Protein AF-A0A1G5I6J6-F1 (afdb_monomer_lite)

Structure (mmCIF, N/CA/C/O backbone):
data_AF-A0A1G5I6J6-F1
#
_entry.id   AF-A0A1G5I6J6-F1
#
loop_
_atom_site.group_PDB
_atom_site.id
_atom_site.type_symbol
_atom_site.label_atom_id
_atom_site.label_alt_id
_atom_site.label_comp_id
_atom_site.label_asym_id
_atom_site.label_entity_id
_atom_site.label_seq_id
_atom_site.pdbx_PDB_ins_code
_atom_site.Cartn_x
_atom_site.Cartn_y
_atom_site.Cartn_z
_atom_site.occupancy
_atom_site.B_iso_or_equiv
_atom_site.auth_seq_id
_atom_site.auth_comp_id
_atom_site.auth_asym_id
_atom_site.auth_atom_id
_atom_site.pdbx_PDB_model_num
ATOM 1 N N . MET A 1 1 ? -23.765 4.114 31.691 1.00 47.50 1 MET A N 1
ATOM 2 C CA . MET A 1 1 ? -23.547 4.488 30.274 1.00 47.50 1 MET A CA 1
ATOM 3 C C . MET A 1 1 ? -22.196 3.921 29.843 1.00 47.50 1 MET A C 1
ATOM 5 O O . MET A 1 1 ? -21.202 4.353 30.395 1.00 47.50 1 MET A O 1
ATOM 9 N N . ALA A 1 2 ? -22.150 2.911 28.964 1.00 57.97 2 ALA A N 1
ATOM 10 C CA . ALA A 1 2 ? -20.906 2.198 28.595 1.00 57.97 2 ALA A CA 1
ATOM 11 C C . ALA A 1 2 ? -20.825 1.850 27.088 1.00 57.97 2 ALA A C 1
ATOM 13 O O . ALA A 1 2 ? -20.124 0.927 26.685 1.00 57.97 2 ALA A O 1
ATOM 14 N N . LYS A 1 3 ? -21.601 2.545 26.241 1.00 62.22 3 LYS A N 1
ATOM 15 C CA . LYS A 1 3 ? -21.719 2.230 24.801 1.00 62.22 3 LYS A CA 1
ATOM 16 C C . LYS A 1 3 ? -20.581 2.824 23.955 1.00 62.22 3 LYS A C 1
ATOM 18 O O . LYS A 1 3 ? -20.243 2.289 22.909 1.00 62.22 3 LYS A O 1
ATOM 23 N N . THR A 1 4 ? -19.936 3.879 24.442 1.00 65.62 4 THR A N 1
ATOM 24 C CA . THR A 1 4 ? -18.949 4.677 23.704 1.00 65.62 4 THR A CA 1
ATOM 25 C C . THR A 1 4 ? -17.669 3.928 23.335 1.00 65.62 4 THR A C 1
ATOM 27 O O . THR A 1 4 ? -17.144 4.145 22.245 1.00 65.62 4 THR A O 1
ATOM 30 N N . ASP A 1 5 ? -17.168 3.025 24.179 1.00 69.31 5 ASP A N 1
ATOM 31 C CA . ASP A 1 5 ? -15.895 2.339 23.909 1.00 69.31 5 ASP A CA 1
ATOM 32 C C . ASP A 1 5 ? -16.006 1.272 22.814 1.00 69.31 5 ASP A C 1
ATOM 34 O O . ASP A 1 5 ? -15.111 1.145 21.973 1.00 69.31 5 ASP A O 1
ATOM 38 N N . LYS A 1 6 ? -17.127 0.538 22.768 1.00 72.44 6 LYS A N 1
ATOM 39 C CA . LYS A 1 6 ? -17.380 -0.454 21.710 1.00 72.44 6 LYS A CA 1
ATOM 40 C C . LYS A 1 6 ? -17.531 0.215 20.344 1.00 72.44 6 LYS A C 1
ATOM 42 O O . LYS A 1 6 ? -16.908 -0.237 19.384 1.00 72.44 6 LYS A O 1
ATOM 47 N N . ASP A 1 7 ? -18.258 1.327 20.282 1.00 80.38 7 ASP A N 1
ATOM 48 C CA . ASP A 1 7 ? -18.469 2.074 19.038 1.00 80.38 7 ASP A CA 1
ATOM 49 C C . ASP A 1 7 ? -17.156 2.675 18.504 1.00 80.38 7 ASP A C 1
ATOM 51 O O . ASP A 1 7 ? -16.902 2.683 17.298 1.00 80.38 7 ASP A O 1
ATOM 55 N N . GLN A 1 8 ? -16.277 3.151 19.393 1.00 81.69 8 GLN A N 1
ATOM 56 C CA . GLN A 1 8 ? -14.964 3.682 19.009 1.00 81.69 8 GLN A CA 1
ATOM 57 C C . GLN A 1 8 ? -14.021 2.593 18.488 1.00 81.69 8 GLN A C 1
ATOM 59 O O . GLN A 1 8 ? -13.294 2.813 17.516 1.00 81.69 8 GLN A O 1
ATOM 64 N N . LEU A 1 9 ? -14.036 1.408 19.103 1.00 81.00 9 LEU A N 1
ATOM 65 C CA . LEU A 1 9 ? -13.259 0.259 18.636 1.00 81.00 9 LEU A CA 1
ATOM 66 C C . LEU A 1 9 ? -13.725 -0.210 17.254 1.00 81.00 9 LEU A C 1
ATOM 68 O O . LEU A 1 9 ? -12.886 -0.442 16.381 1.00 81.00 9 LEU A O 1
ATOM 72 N N . GLN A 1 10 ? -15.039 -0.271 17.023 1.00 84.25 10 GLN A N 1
ATOM 73 C CA . GLN A 1 10 ? -15.602 -0.606 15.713 1.00 84.25 10 GLN A CA 1
ATOM 74 C C . GLN A 1 10 ? -15.190 0.414 14.647 1.00 84.25 10 GLN A C 1
ATOM 76 O O . GLN A 1 10 ? -14.593 0.031 13.640 1.00 84.25 10 GLN A O 1
ATOM 81 N N . LYS A 1 11 ? -15.360 1.717 14.908 1.00 86.88 11 LYS A N 1
ATOM 82 C CA . LYS A 1 11 ? -14.926 2.782 13.985 1.00 86.88 11 LYS A CA 1
ATOM 83 C C . LYS A 1 11 ? -13.436 2.697 13.649 1.00 86.88 11 LYS A C 1
ATOM 85 O O . LYS A 1 11 ? -13.054 2.827 12.487 1.00 86.88 11 LYS A O 1
ATOM 90 N N . ARG A 1 12 ? -12.574 2.443 14.640 1.00 85.88 12 ARG A N 1
ATOM 91 C CA . ARG A 1 12 ? -11.131 2.250 14.407 1.00 85.88 12 ARG A CA 1
ATOM 92 C C . ARG A 1 12 ? -10.853 1.021 13.545 1.00 85.88 12 ARG A C 1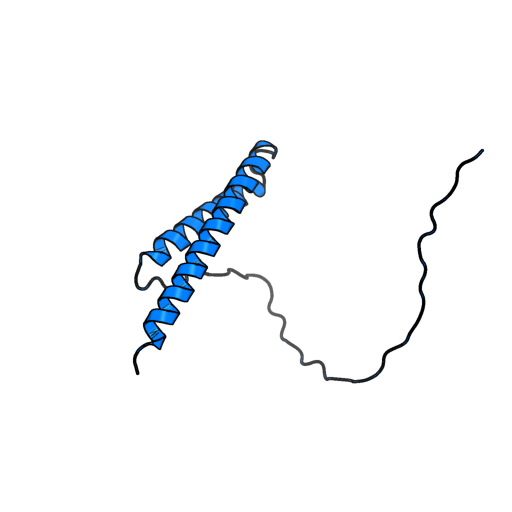
ATOM 94 O O . ARG A 1 12 ? -10.041 1.109 12.628 1.00 85.88 12 ARG A O 1
ATOM 101 N N . SER A 1 13 ? -11.536 -0.094 13.799 1.00 86.31 13 SER A N 1
ATOM 102 C CA . SER A 1 13 ? -11.370 -1.320 13.011 1.00 86.31 13 SER A CA 1
ATOM 103 C C . SER A 1 13 ? -11.775 -1.134 11.543 1.00 86.31 13 SER A C 1
ATOM 105 O O . SER A 1 13 ? -11.057 -1.574 10.646 1.00 86.31 13 SER A O 1
ATOM 107 N N . GLU A 1 14 ? -12.846 -0.384 11.276 1.00 91.69 14 GLU A N 1
ATOM 108 C CA . GLU A 1 14 ? -13.269 -0.048 9.914 1.00 91.69 14 GLU A CA 1
ATOM 109 C C . GLU A 1 14 ? -12.259 0.846 9.192 1.00 91.69 14 GLU A C 1
ATOM 111 O O . GLU A 1 14 ? -11.991 0.656 8.004 1.00 91.69 14 GLU A O 1
ATOM 116 N N . LEU A 1 15 ? -11.686 1.829 9.894 1.00 91.56 15 LEU A N 1
ATOM 117 C CA . LEU A 1 15 ? -10.644 2.691 9.336 1.00 91.56 15 LEU A CA 1
ATOM 118 C C . LEU A 1 15 ? -9.386 1.890 8.993 1.00 91.56 15 LEU A C 1
ATOM 120 O O . LEU A 1 15 ? -8.825 2.082 7.915 1.00 91.56 15 LEU A O 1
ATOM 124 N N . ILE A 1 16 ? -8.986 0.956 9.860 1.00 91.12 16 ILE A N 1
ATOM 125 C CA . ILE A 1 16 ? -7.871 0.038 9.602 1.00 91.12 16 ILE A CA 1
ATOM 126 C C . ILE A 1 16 ? -8.168 -0.821 8.368 1.00 91.12 16 ILE A C 1
ATOM 128 O O . ILE A 1 16 ? -7.342 -0.883 7.461 1.00 91.12 16 ILE A O 1
ATOM 132 N N . ALA A 1 17 ? -9.356 -1.421 8.274 1.00 92.44 17 ALA A N 1
ATOM 133 C CA . ALA A 1 17 ? -9.742 -2.231 7.119 1.00 92.44 17 ALA A CA 1
ATOM 134 C C . ALA A 1 17 ? -9.725 -1.420 5.809 1.00 92.44 17 ALA A C 1
ATOM 136 O O . ALA A 1 17 ? -9.212 -1.880 4.786 1.00 92.44 17 ALA A O 1
ATOM 137 N N . LYS A 1 18 ? -10.224 -0.176 5.837 1.00 95.31 18 LYS A N 1
ATOM 138 C CA . LYS A 1 18 ? -10.162 0.750 4.694 1.00 95.31 18 LYS A CA 1
ATOM 139 C C . LYS A 1 18 ? -8.721 1.101 4.322 1.00 95.31 18 LYS A C 1
ATOM 141 O O . LYS A 1 18 ? -8.409 1.145 3.133 1.00 95.31 18 LYS A O 1
ATOM 146 N N . ALA A 1 19 ? -7.854 1.340 5.306 1.00 92.62 19 ALA A N 1
ATOM 147 C CA . ALA A 1 19 ? -6.442 1.631 5.079 1.00 92.62 19 ALA A CA 1
ATOM 148 C C . ALA A 1 19 ? -5.721 0.440 4.431 1.00 92.62 19 ALA A C 1
ATOM 150 O O . ALA A 1 19 ? -5.045 0.632 3.423 1.00 92.62 19 ALA A O 1
ATOM 151 N N . VAL A 1 20 ? -5.947 -0.782 4.928 1.00 94.50 20 VAL A N 1
ATOM 152 C CA . VAL A 1 20 ? -5.392 -2.013 4.340 1.00 94.50 20 VAL A CA 1
ATOM 153 C C . VAL A 1 20 ? -5.863 -2.179 2.896 1.00 94.50 20 VAL A C 1
ATOM 155 O O . VAL A 1 20 ? -5.036 -2.312 2.001 1.00 94.50 20 VAL A O 1
ATOM 158 N N . LYS A 1 21 ? -7.170 -2.059 2.631 1.00 96.25 21 LYS A N 1
ATOM 159 C CA . LYS A 1 21 ? -7.719 -2.185 1.270 1.00 96.25 21 LYS A CA 1
ATOM 160 C C . LYS A 1 21 ? -7.129 -1.156 0.298 1.00 96.25 21 LYS A C 1
ATOM 162 O O . LYS A 1 21 ? -6.862 -1.468 -0.862 1.00 96.25 21 LYS A O 1
ATOM 167 N N . ARG A 1 22 ? -6.945 0.091 0.748 1.00 96.25 22 ARG A N 1
ATOM 168 C CA . ARG A 1 22 ? -6.325 1.150 -0.066 1.00 96.25 22 ARG A CA 1
ATOM 169 C C . ARG A 1 22 ? -4.844 0.877 -0.308 1.00 96.25 22 ARG A C 1
ATOM 171 O O . ARG A 1 22 ? -4.397 1.038 -1.439 1.00 96.25 22 ARG A O 1
ATOM 178 N N . GLY A 1 23 ? -4.112 0.444 0.716 1.00 96.31 23 GLY A N 1
ATOM 179 C CA . GLY A 1 23 ? -2.700 0.105 0.582 1.00 96.31 23 GLY A CA 1
ATOM 180 C C . GLY A 1 23 ? -2.477 -1.098 -0.335 1.00 96.31 23 GLY A C 1
ATOM 181 O O . GLY A 1 23 ? -1.607 -1.028 -1.186 1.00 96.31 23 GLY A O 1
ATOM 182 N N . GLU A 1 24 ? -3.312 -2.140 -0.281 1.00 96.69 24 GLU A N 1
ATOM 183 C CA . GLU A 1 24 ? -3.227 -3.279 -1.215 1.00 96.69 24 GLU A CA 1
ATOM 184 C C . GLU A 1 24 ? -3.461 -2.854 -2.671 1.00 96.69 24 GLU A C 1
ATOM 186 O O . GLU A 1 24 ? -2.811 -3.345 -3.594 1.00 96.69 24 GLU A O 1
ATOM 191 N N . LYS A 1 25 ? -4.382 -1.909 -2.905 1.00 97.81 25 LYS A N 1
ATOM 192 C CA . LYS A 1 25 ? -4.586 -1.335 -4.242 1.00 97.81 25 LYS A CA 1
ATOM 193 C C . LYS A 1 25 ? -3.355 -0.547 -4.703 1.00 97.81 25 LYS A C 1
ATOM 195 O O . LYS A 1 25 ? -2.991 -0.634 -5.878 1.00 97.81 25 LYS A O 1
ATOM 200 N N . LEU A 1 26 ? -2.733 0.210 -3.799 1.00 96.88 26 LEU A N 1
ATOM 201 C CA . LEU A 1 26 ? -1.500 0.942 -4.078 1.00 96.88 26 LEU A CA 1
ATOM 202 C C . LEU A 1 26 ? -0.351 -0.021 -4.397 1.00 96.88 26 LEU A C 1
ATOM 204 O O . LEU A 1 26 ? 0.282 0.147 -5.432 1.00 96.88 26 LEU A O 1
ATOM 208 N N . GLU A 1 27 ? -0.154 -1.058 -3.582 1.00 96.38 27 GLU A N 1
ATOM 209 C CA . GLU A 1 27 ? 0.852 -2.104 -3.788 1.00 96.38 27 GLU A CA 1
ATOM 210 C C . GLU A 1 27 ? 0.725 -2.711 -5.188 1.00 96.38 27 GLU A C 1
ATOM 212 O O . GLU A 1 27 ? 1.661 -2.633 -5.973 1.00 96.38 27 GLU A O 1
ATOM 217 N N . ARG A 1 28 ? -0.471 -3.184 -5.573 1.00 97.19 28 ARG A N 1
ATOM 218 C CA . ARG A 1 28 ? -0.713 -3.745 -6.917 1.00 97.19 28 ARG A CA 1
ATOM 219 C C . ARG A 1 28 ? -0.405 -2.765 -8.047 1.00 97.19 28 ARG A C 1
ATOM 221 O O . ARG A 1 28 ? 0.015 -3.184 -9.122 1.00 97.19 28 ARG A O 1
ATOM 228 N N . THR A 1 29 ? -0.679 -1.479 -7.840 1.00 96.00 29 THR A N 1
ATOM 229 C CA . THR A 1 29 ? -0.421 -0.445 -8.851 1.00 96.00 29 THR A CA 1
ATOM 230 C C . THR A 1 29 ? 1.079 -0.204 -8.991 1.00 96.00 29 THR A C 1
ATOM 232 O O . THR A 1 29 ? 1.590 -0.176 -10.105 1.00 96.00 29 THR A O 1
ATOM 235 N N . LEU A 1 30 ? 1.792 -0.111 -7.869 1.00 95.06 30 LEU A N 1
ATOM 236 C CA . LEU A 1 30 ? 3.240 0.053 -7.844 1.00 95.06 30 LEU A CA 1
ATOM 237 C C . LEU A 1 30 ? 3.966 -1.165 -8.406 1.00 95.06 30 LEU A C 1
ATOM 239 O O . LEU A 1 30 ? 4.882 -0.983 -9.189 1.00 95.06 30 LEU A O 1
ATOM 243 N N . THR A 1 31 ? 3.527 -2.391 -8.108 1.00 95.12 31 THR A N 1
ATOM 244 C CA . THR A 1 31 ? 4.101 -3.604 -8.712 1.00 95.12 31 THR A CA 1
ATOM 245 C C . THR A 1 31 ? 4.030 -3.560 -10.236 1.00 95.12 31 THR A C 1
ATOM 247 O O . THR A 1 31 ? 4.996 -3.910 -10.908 1.00 95.12 31 THR A O 1
ATOM 250 N N . LYS A 1 32 ? 2.909 -3.083 -10.795 1.00 95.81 32 LYS A N 1
ATOM 251 C CA . LYS A 1 32 ? 2.782 -2.905 -12.246 1.00 95.81 32 LYS A CA 1
ATOM 252 C C . LYS A 1 32 ? 3.732 -1.836 -12.768 1.00 95.81 32 LYS A C 1
ATOM 254 O O . LYS A 1 32 ? 4.349 -2.061 -13.793 1.00 95.81 32 LYS A O 1
ATOM 259 N N . LEU A 1 33 ? 3.852 -0.699 -12.084 1.00 93.38 33 LEU A N 1
ATOM 260 C CA . LEU A 1 33 ? 4.752 0.383 -12.500 1.00 93.38 33 LEU A CA 1
ATOM 261 C C . LEU A 1 33 ? 6.226 -0.027 -12.427 1.00 93.38 33 LEU A C 1
ATOM 263 O O . LEU A 1 33 ? 6.979 0.267 -13.348 1.00 93.38 33 LEU A O 1
ATOM 267 N N . VAL A 1 34 ? 6.616 -0.748 -11.375 1.00 94.31 34 VAL A N 1
ATOM 268 C CA . VAL A 1 34 ? 7.969 -1.291 -11.199 1.00 94.31 34 VAL A CA 1
ATOM 269 C C . VAL A 1 34 ? 8.339 -2.224 -12.349 1.00 94.31 34 VAL A C 1
ATOM 271 O O . VAL A 1 34 ? 9.457 -2.151 -12.833 1.00 94.31 34 VAL A O 1
ATOM 274 N N . ALA A 1 35 ? 7.397 -3.025 -12.859 1.00 91.81 35 ALA A N 1
ATOM 275 C CA . ALA A 1 35 ? 7.650 -3.900 -14.007 1.00 91.81 35 ALA A CA 1
ATOM 276 C C . ALA A 1 35 ? 8.012 -3.148 -15.306 1.00 91.81 35 ALA A C 1
ATOM 278 O O . ALA A 1 35 ? 8.583 -3.753 -16.208 1.00 91.81 35 ALA A O 1
ATOM 279 N N . TYR A 1 36 ? 7.687 -1.855 -15.403 1.00 93.62 36 TYR A N 1
ATOM 280 C CA . TYR A 1 36 ? 8.066 -0.980 -16.521 1.00 93.62 36 TYR A CA 1
ATOM 281 C C . TYR A 1 36 ? 9.162 0.027 -16.151 1.00 93.62 36 TYR A C 1
ATOM 283 O O . TYR A 1 36 ? 9.499 0.881 -16.966 1.00 93.62 36 TYR A O 1
ATOM 291 N N . SER A 1 37 ? 9.665 -0.015 -14.917 1.00 91.69 37 SER A N 1
ATOM 292 C CA . SER A 1 37 ? 10.692 0.903 -14.426 1.00 91.69 37 SER A CA 1
ATOM 293 C C . SER A 1 37 ? 12.063 0.243 -14.477 1.00 91.69 37 SER A C 1
ATOM 295 O O . SER A 1 37 ? 12.177 -0.981 -14.431 1.00 91.69 37 SER A O 1
ATOM 297 N N . ASP A 1 38 ? 13.110 1.063 -14.505 1.00 90.69 38 ASP A N 1
ATOM 298 C CA . ASP A 1 38 ? 14.472 0.555 -14.406 1.00 90.69 38 ASP A CA 1
ATOM 299 C C . ASP A 1 38 ? 14.720 -0.107 -13.035 1.00 90.69 38 ASP A C 1
ATOM 301 O O . ASP A 1 38 ? 14.211 0.377 -12.007 1.00 90.69 38 ASP A O 1
ATOM 305 N N . PRO A 1 39 ? 15.530 -1.181 -12.990 1.00 87.50 39 PRO A N 1
ATOM 306 C CA . PRO A 1 39 ? 15.973 -1.779 -11.739 1.00 87.50 39 PRO A CA 1
ATOM 307 C C . PRO A 1 39 ? 16.645 -0.747 -10.830 1.00 87.50 39 PRO A C 1
ATOM 309 O O . PRO A 1 39 ? 17.459 0.060 -11.280 1.00 87.50 39 PRO A O 1
ATOM 312 N N . GLY A 1 40 ? 16.322 -0.765 -9.537 1.00 86.94 40 GLY A N 1
ATOM 313 C CA . GLY A 1 40 ? 16.842 0.215 -8.578 1.00 86.94 40 GLY A CA 1
ATOM 314 C C . GLY A 1 40 ? 16.160 1.588 -8.631 1.00 86.94 40 GLY A C 1
ATOM 315 O O . GLY A 1 40 ? 16.591 2.512 -7.939 1.00 86.94 40 GLY A O 1
ATOM 316 N N . SER A 1 41 ? 15.084 1.739 -9.408 1.00 90.00 41 SER A N 1
ATOM 317 C CA . SER A 1 41 ? 14.276 2.960 -9.413 1.00 90.00 41 SER A CA 1
ATOM 318 C C . SER A 1 41 ? 13.641 3.253 -8.047 1.00 90.00 41 SER A C 1
ATOM 320 O O . SER A 1 41 ? 13.373 2.368 -7.228 1.00 90.00 41 SER A O 1
ATOM 322 N N . ALA A 1 42 ? 13.302 4.524 -7.815 1.00 91.38 42 ALA A N 1
ATOM 323 C CA . ALA A 1 42 ? 12.577 4.945 -6.613 1.00 91.38 42 ALA A CA 1
ATOM 324 C C . ALA A 1 42 ? 11.204 4.253 -6.458 1.00 91.38 42 ALA A C 1
ATOM 326 O O . ALA A 1 42 ? 10.661 4.189 -5.356 1.00 91.38 42 ALA A O 1
ATOM 327 N N . ALA A 1 43 ? 10.639 3.714 -7.543 1.00 90.19 43 ALA A N 1
ATOM 328 C CA . ALA A 1 43 ? 9.400 2.949 -7.497 1.00 90.19 43 ALA A CA 1
ATOM 329 C C . ALA A 1 43 ? 9.567 1.626 -6.729 1.00 90.19 43 ALA A C 1
ATOM 331 O O . ALA A 1 43 ? 8.668 1.241 -5.982 1.00 90.19 43 ALA A O 1
ATOM 332 N N . GLU A 1 44 ? 10.719 0.958 -6.852 1.00 92.19 44 GLU A N 1
ATOM 333 C CA . GLU A 1 44 ? 11.014 -0.283 -6.126 1.00 92.19 44 GLU A CA 1
ATOM 334 C C . GLU A 1 44 ? 11.187 -0.046 -4.627 1.00 92.19 44 GLU A C 1
ATOM 336 O O . GLU A 1 44 ? 10.634 -0.784 -3.808 1.00 92.19 44 GLU A O 1
ATOM 341 N N . 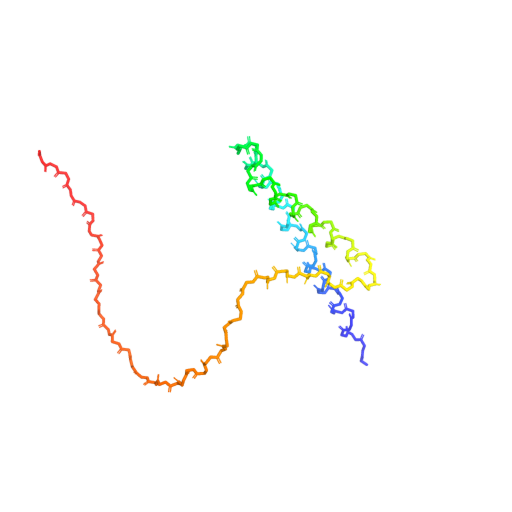SER A 1 45 ? 11.939 0.993 -4.251 1.00 93.62 45 SER A N 1
ATOM 342 C CA . SER A 1 45 ? 12.123 1.349 -2.842 1.00 93.62 45 SER A CA 1
ATOM 343 C C . SER A 1 45 ? 10.800 1.782 -2.212 1.00 93.62 45 SER A C 1
ATOM 345 O O . SER A 1 45 ? 10.469 1.342 -1.110 1.00 93.62 45 SER A O 1
ATOM 347 N N . PHE A 1 46 ? 9.987 2.549 -2.943 1.00 94.25 46 PHE A N 1
ATOM 348 C CA . PHE A 1 46 ? 8.659 2.937 -2.490 1.00 94.25 46 PHE A CA 1
ATOM 349 C C . PHE A 1 46 ? 7.710 1.738 -2.346 1.00 94.25 46 PHE A C 1
ATOM 351 O O . PHE A 1 46 ? 7.000 1.647 -1.344 1.00 94.25 46 PHE A O 1
ATOM 358 N N . LEU A 1 47 ? 7.727 0.782 -3.284 1.00 95.06 47 LEU A N 1
ATOM 359 C CA . LEU A 1 47 ? 6.951 -0.458 -3.182 1.00 95.06 47 LEU A CA 1
ATOM 360 C C . LEU A 1 47 ? 7.309 -1.240 -1.908 1.00 95.06 47 LEU A C 1
ATOM 362 O O . LEU A 1 47 ? 6.403 -1.646 -1.179 1.00 95.06 47 LEU A O 1
ATOM 366 N N . LYS A 1 48 ? 8.604 -1.380 -1.591 1.00 94.88 48 LYS A N 1
ATOM 367 C CA . LYS A 1 48 ? 9.066 -2.034 -0.352 1.00 94.88 48 LYS A CA 1
ATOM 368 C C . LYS A 1 48 ? 8.540 -1.322 0.897 1.00 94.88 48 LYS A C 1
ATOM 370 O O . LYS A 1 48 ? 7.967 -1.965 1.772 1.00 94.88 48 LYS A O 1
ATOM 375 N N . SER A 1 49 ? 8.631 0.009 0.952 1.00 94.94 49 SER A N 1
ATOM 376 C CA . SER A 1 49 ? 8.085 0.783 2.077 1.00 94.94 49 SER A CA 1
ATOM 377 C C . SER A 1 49 ? 6.564 0.632 2.227 1.00 94.94 49 SER A C 1
ATOM 379 O O . SER A 1 49 ? 6.052 0.594 3.347 1.00 94.94 49 SER A O 1
ATOM 381 N N . VAL A 1 50 ? 5.820 0.523 1.119 1.00 95.31 50 VAL A N 1
ATOM 382 C CA . VAL A 1 50 ? 4.369 0.261 1.154 1.00 95.31 50 VAL A CA 1
ATOM 383 C C . VAL A 1 50 ? 4.072 -1.129 1.720 1.00 95.31 50 VAL A C 1
ATOM 385 O O . VAL A 1 50 ? 3.166 -1.262 2.546 1.00 95.31 50 VAL A O 1
ATOM 388 N N . GLN A 1 51 ? 4.840 -2.146 1.327 1.00 95.75 51 GLN A N 1
ATOM 389 C CA . GLN A 1 51 ? 4.699 -3.513 1.836 1.00 95.75 51 GLN A CA 1
ATOM 390 C C . GLN A 1 51 ? 4.960 -3.591 3.345 1.00 95.75 51 GLN A C 1
ATOM 392 O O . GLN A 1 51 ? 4.125 -4.115 4.088 1.00 95.75 51 GLN A O 1
ATOM 397 N N . GLU A 1 52 ? 6.052 -2.987 3.817 1.00 95.31 52 GLU A N 1
ATOM 398 C CA . GLU A 1 52 ? 6.381 -2.900 5.245 1.00 95.31 52 GLU A CA 1
ATOM 399 C C . GLU A 1 52 ? 5.301 -2.144 6.036 1.00 95.31 52 GLU A C 1
ATOM 401 O O . GLU A 1 52 ? 4.856 -2.592 7.097 1.00 95.31 52 GLU A O 1
ATOM 406 N N . GLY A 1 53 ? 4.817 -1.017 5.504 1.00 93.56 53 GLY A N 1
ATOM 407 C CA . GLY A 1 53 ? 3.756 -0.226 6.127 1.00 93.56 53 GLY A CA 1
ATOM 408 C C . GLY A 1 53 ? 2.436 -0.993 6.254 1.00 93.56 53 GLY A C 1
ATOM 409 O O . GLY A 1 53 ? 1.787 -0.952 7.303 1.00 93.56 53 GLY A O 1
ATOM 410 N N . LEU A 1 54 ? 2.043 -1.737 5.216 1.00 94.75 54 LEU A N 1
ATOM 411 C CA . LEU A 1 54 ? 0.866 -2.609 5.254 1.00 94.75 54 LEU A CA 1
ATOM 412 C C . LEU A 1 54 ? 1.011 -3.718 6.295 1.00 94.75 54 LEU A C 1
ATOM 414 O O . LEU A 1 54 ? 0.061 -4.006 7.031 1.00 94.75 54 LEU A O 1
ATOM 418 N N . GLU A 1 55 ? 2.189 -4.329 6.385 1.00 93.12 55 GLU A N 1
ATOM 419 C CA . GLU A 1 55 ? 2.470 -5.352 7.383 1.00 93.12 55 GLU A CA 1
ATOM 420 C C . GLU A 1 55 ? 2.396 -4.781 8.806 1.00 93.12 55 GLU A C 1
ATOM 422 O O . GLU A 1 55 ? 1.760 -5.379 9.681 1.00 93.12 55 GLU A O 1
ATOM 427 N N . ALA A 1 56 ? 2.949 -3.586 9.029 1.00 91.12 56 ALA A N 1
ATOM 428 C CA . ALA A 1 56 ? 2.878 -2.885 10.306 1.00 91.12 56 ALA A CA 1
ATOM 429 C C . ALA A 1 56 ? 1.432 -2.564 10.712 1.00 91.12 56 ALA A C 1
ATOM 431 O O . ALA A 1 56 ? 1.064 -2.766 11.869 1.00 91.12 56 ALA A O 1
ATOM 432 N N . ILE A 1 57 ? 0.578 -2.141 9.773 1.00 90.00 57 ILE A N 1
ATOM 433 C CA . ILE A 1 57 ? -0.851 -1.904 10.039 1.00 90.00 57 ILE A CA 1
ATOM 434 C C . ILE A 1 57 ? -1.554 -3.215 10.415 1.00 90.00 57 ILE A C 1
ATOM 436 O O . ILE A 1 57 ? -2.299 -3.257 11.396 1.00 90.00 57 ILE A O 1
AT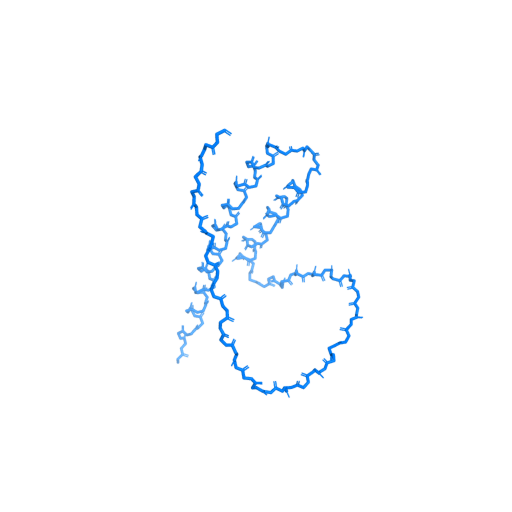OM 440 N N . ARG A 1 58 ? -1.298 -4.305 9.680 1.00 88.56 58 ARG A N 1
ATOM 441 C CA . ARG A 1 58 ? -1.897 -5.624 9.953 1.00 88.56 58 ARG A CA 1
ATOM 442 C C . ARG A 1 58 ? -1.453 -6.191 11.305 1.00 88.56 58 ARG A C 1
ATOM 444 O O . ARG A 1 58 ? -2.273 -6.771 12.016 1.00 88.56 58 ARG A O 1
ATOM 451 N N . LYS A 1 59 ? -0.181 -6.020 11.680 1.00 86.69 59 LYS A N 1
ATOM 452 C CA . LYS A 1 59 ? 0.359 -6.430 12.989 1.00 86.69 59 LYS A CA 1
ATOM 453 C C . LYS A 1 59 ? -0.159 -5.533 14.114 1.00 86.69 59 LYS A C 1
ATOM 455 O O . LYS A 1 59 ? -0.625 -6.048 15.126 1.00 86.69 59 LYS A O 1
ATOM 460 N N . GLY A 1 60 ? -0.175 -4.218 13.903 1.00 75.50 60 GLY A N 1
ATOM 461 C CA . GLY A 1 60 ? -0.708 -3.224 14.837 1.00 75.50 60 GLY A CA 1
ATOM 462 C C . GLY A 1 60 ? -2.195 -3.419 15.143 1.00 75.50 60 GLY A C 1
ATOM 463 O O . GLY A 1 60 ? -2.619 -3.215 16.276 1.00 75.50 60 GLY A O 1
ATOM 464 N N . ALA A 1 61 ? -2.974 -3.900 14.169 1.00 63.44 61 ALA A N 1
ATOM 465 C CA . ALA A 1 61 ? -4.373 -4.285 14.362 1.00 63.44 61 ALA A CA 1
ATOM 466 C C . ALA A 1 61 ? -4.548 -5.519 15.269 1.00 63.44 61 ALA A C 1
ATOM 468 O O . ALA A 1 61 ? -5.601 -5.682 15.884 1.00 63.44 61 ALA A O 1
ATOM 469 N N . LYS A 1 62 ? -3.529 -6.385 15.356 1.00 61.50 62 LYS A N 1
ATOM 470 C CA . LYS A 1 62 ? -3.531 -7.606 16.179 1.00 61.50 62 LYS A CA 1
ATOM 471 C C . LYS A 1 62 ? -2.879 -7.397 17.549 1.00 61.50 62 LYS A C 1
ATOM 473 O O . LYS A 1 62 ? -3.251 -8.069 18.508 1.00 61.50 62 LYS A O 1
ATOM 478 N N . SER A 1 63 ? -1.937 -6.463 17.676 1.00 50.16 63 SER A N 1
ATOM 479 C CA . SER A 1 63 ? -1.264 -6.167 18.941 1.00 50.16 63 SER A CA 1
ATOM 480 C C . SER A 1 63 ? -2.040 -5.130 19.758 1.00 50.16 63 SER A C 1
ATOM 482 O O . SER A 1 63 ? -2.052 -3.942 19.430 1.00 50.16 63 SER A O 1
ATOM 484 N N . LYS A 1 64 ? -2.630 -5.555 20.880 1.00 45.72 64 LYS A N 1
ATOM 485 C CA . LYS A 1 64 ? -3.052 -4.647 21.955 1.00 45.72 64 LYS A CA 1
ATOM 486 C C . LYS A 1 64 ? -1.807 -3.929 22.514 1.00 45.72 64 LYS A C 1
ATOM 488 O O . LYS A 1 64 ? -1.163 -4.454 23.410 1.00 45.72 64 LYS A O 1
ATOM 493 N N . GLY A 1 65 ? -1.446 -2.757 21.980 1.00 46.59 65 GLY A N 1
ATOM 494 C CA . GLY A 1 65 ? -0.462 -1.861 22.616 1.00 46.59 65 GLY A CA 1
ATOM 495 C C . GLY A 1 65 ? 0.817 -1.503 21.847 1.00 46.59 65 GLY A C 1
ATOM 496 O O . GLY A 1 65 ? 1.767 -1.040 22.474 1.00 46.59 65 GLY A O 1
ATOM 497 N N . ALA A 1 66 ? 0.885 -1.649 20.521 1.00 46.69 66 ALA A N 1
ATOM 498 C CA . ALA A 1 66 ? 2.044 -1.144 19.777 1.00 46.69 66 ALA A CA 1
ATOM 499 C C . ALA A 1 66 ? 1.988 0.393 19.643 1.00 46.69 66 ALA A C 1
ATOM 501 O O . ALA A 1 66 ? 1.150 0.944 18.928 1.00 46.69 66 ALA A O 1
ATOM 502 N N . LYS A 1 67 ? 2.884 1.091 20.357 1.00 54.12 67 LYS A N 1
ATOM 503 C CA . LYS A 1 67 ? 3.142 2.531 20.193 1.00 54.12 67 LYS A CA 1
ATOM 504 C C . LYS A 1 67 ? 3.465 2.830 18.718 1.00 54.12 67 LYS A C 1
ATOM 506 O O . LYS A 1 67 ? 4.231 2.072 18.123 1.00 54.12 67 LYS A O 1
ATOM 511 N N . PRO A 1 68 ? 2.942 3.919 18.123 1.00 51.91 68 PRO A N 1
ATOM 512 C CA . PRO A 1 68 ? 3.239 4.260 16.739 1.00 51.91 68 PRO A CA 1
ATOM 513 C C . PRO A 1 68 ? 4.718 4.640 16.615 1.00 51.91 68 PRO A C 1
ATOM 515 O O . PRO A 1 68 ? 5.124 5.740 16.984 1.00 51.91 68 PRO A O 1
ATOM 518 N N . ALA A 1 69 ? 5.537 3.729 16.095 1.00 56.09 69 ALA A N 1
ATOM 519 C CA . ALA A 1 69 ? 6.909 4.017 15.700 1.00 56.09 69 ALA A CA 1
ATOM 520 C C . ALA A 1 69 ? 6.901 4.730 14.340 1.00 56.09 69 ALA A C 1
ATOM 522 O O . ALA A 1 69 ? 7.326 4.185 13.331 1.00 56.09 69 ALA A O 1
ATOM 523 N N . ILE A 1 70 ? 6.388 5.960 14.307 1.00 57.91 70 ILE A N 1
ATOM 524 C CA . ILE A 1 70 ? 6.649 6.885 13.203 1.00 57.91 70 ILE A CA 1
ATOM 525 C C . ILE A 1 70 ? 7.743 7.830 13.701 1.00 57.91 70 ILE A C 1
ATOM 527 O O . ILE A 1 70 ? 7.474 8.950 14.132 1.00 57.91 70 ILE A O 1
ATOM 531 N N . LYS A 1 71 ? 8.998 7.366 13.676 1.00 49.69 71 LYS A N 1
ATOM 532 C CA . LYS A 1 71 ? 10.141 8.283 13.685 1.00 49.69 71 LYS A CA 1
ATOM 533 C C . LYS A 1 71 ? 10.215 8.892 12.288 1.00 49.69 71 LYS A C 1
ATOM 535 O O . LYS A 1 71 ? 10.823 8.325 11.391 1.00 49.69 71 LYS A O 1
ATOM 540 N N . ARG A 1 72 ? 9.554 10.036 12.097 1.00 50.34 72 ARG A N 1
ATOM 541 C CA . ARG A 1 72 ? 9.921 10.956 11.017 1.00 50.34 72 ARG A CA 1
ATOM 542 C C . ARG A 1 72 ? 11.323 11.454 11.347 1.00 50.34 72 ARG A C 1
ATOM 544 O O . ARG A 1 72 ? 11.474 12.291 12.229 1.00 50.34 72 ARG A O 1
ATOM 551 N N . THR A 1 73 ? 12.339 10.921 10.684 1.00 50.44 73 THR A N 1
ATOM 552 C CA . THR A 1 73 ? 13.638 11.588 10.591 1.00 50.44 73 THR A CA 1
ATOM 553 C C . THR A 1 73 ? 13.455 12.784 9.661 1.00 50.44 73 THR A C 1
ATOM 555 O O . THR A 1 73 ? 13.692 12.699 8.462 1.00 50.44 73 THR A O 1
ATOM 558 N N . SER A 1 74 ? 12.920 13.880 10.199 1.00 48.25 74 SER A N 1
ATOM 559 C CA . SER A 1 74 ? 13.081 15.204 9.604 1.00 48.25 74 SER A CA 1
ATOM 560 C C . SER A 1 74 ? 14.380 15.790 10.147 1.00 48.25 74 SER A C 1
ATOM 562 O O . SER A 1 74 ? 14.357 16.643 11.034 1.00 48.25 74 SER A O 1
ATOM 564 N N . ASP A 1 75 ? 15.501 15.275 9.657 1.00 52.16 75 ASP A N 1
ATOM 565 C CA . ASP A 1 75 ? 16.718 16.072 9.579 1.00 52.16 75 ASP A CA 1
ATOM 566 C C . ASP A 1 75 ? 16.564 16.931 8.326 1.00 52.16 75 ASP A C 1
ATOM 568 O O . ASP A 1 75 ? 16.577 16.407 7.218 1.00 52.16 75 ASP A O 1
ATOM 572 N N . GLU A 1 76 ? 16.210 18.201 8.523 1.00 48.56 76 GLU A N 1
ATOM 573 C CA . GLU A 1 76 ? 16.862 19.340 7.867 1.00 48.56 76 GLU A CA 1
ATOM 574 C C . GLU A 1 76 ? 16.119 20.635 8.254 1.00 48.56 76 GLU A C 1
ATOM 576 O O . GLU A 1 76 ? 15.004 20.926 7.817 1.00 48.56 76 GLU A O 1
ATOM 581 N N . SER A 1 77 ? 16.818 21.459 9.032 1.00 42.38 77 SER A N 1
ATOM 582 C CA . SER A 1 77 ? 16.639 22.906 9.203 1.00 42.38 77 SER A CA 1
ATOM 583 C C . SER A 1 77 ? 15.473 23.435 10.061 1.00 42.38 77 SER A C 1
ATOM 585 O O . SER A 1 77 ? 14.324 23.628 9.665 1.00 42.38 77 SER A O 1
ATOM 587 N N . ALA A 1 78 ? 15.862 23.845 11.266 1.00 52.28 78 ALA A N 1
ATOM 588 C CA . ALA A 1 78 ? 15.167 24.820 12.084 1.00 52.28 78 ALA A CA 1
ATOM 5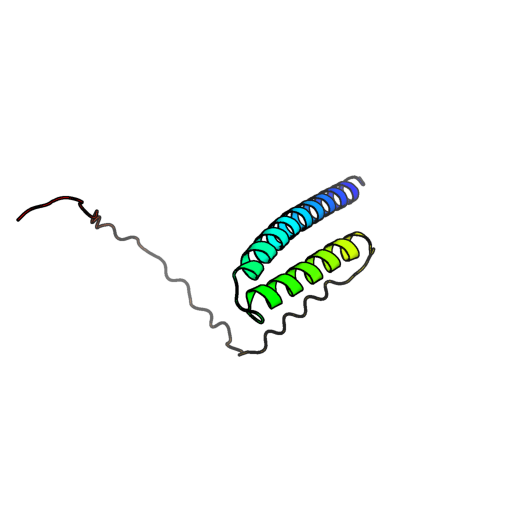89 C C . ALA A 1 78 ? 14.976 26.160 11.342 1.00 52.28 78 ALA A C 1
ATOM 591 O O . ALA A 1 78 ? 15.937 26.894 11.115 1.00 52.28 78 ALA A O 1
ATOM 592 N N . LYS A 1 79 ? 13.726 26.558 11.078 1.00 48.94 79 LYS A N 1
ATOM 593 C CA . LYS A 1 79 ? 13.354 27.978 10.960 1.00 48.94 79 LYS A CA 1
ATOM 594 C C . LYS A 1 79 ? 12.095 28.262 11.781 1.00 48.94 79 LYS A C 1
ATOM 596 O O . LYS A 1 79 ? 11.020 27.729 11.528 1.00 48.94 79 LYS A O 1
ATOM 601 N N . LYS A 1 80 ? 12.282 29.100 12.808 1.00 49.75 80 LYS A N 1
ATOM 602 C CA . LYS A 1 80 ? 11.268 29.657 13.721 1.00 49.75 80 LYS A CA 1
ATOM 603 C C . LYS A 1 80 ? 10.002 30.118 12.976 1.00 49.75 80 LYS A C 1
ATOM 605 O O . LYS A 1 80 ? 10.135 30.792 11.957 1.00 49.75 80 LYS A O 1
ATOM 610 N N . PRO A 1 81 ? 8.792 29.923 13.532 1.00 48.00 81 PRO A N 1
ATOM 611 C CA . PRO A 1 81 ? 7.608 30.602 13.028 1.00 48.00 81 PRO A CA 1
ATOM 612 C C . PRO A 1 81 ? 7.611 32.064 13.501 1.00 48.00 81 PRO A C 1
ATOM 614 O O . PRO A 1 81 ? 7.302 32.369 14.655 1.00 48.00 81 PRO A O 1
ATOM 617 N N . THR A 1 82 ? 7.959 33.000 12.619 1.00 48.72 82 THR A N 1
ATOM 618 C CA . THR A 1 82 ? 7.669 34.423 12.829 1.00 48.72 82 THR A CA 1
ATOM 619 C C . THR A 1 82 ? 6.185 34.676 12.575 1.00 48.72 82 THR A C 1
ATOM 621 O O . THR A 1 82 ? 5.681 34.538 11.462 1.00 48.72 82 THR A O 1
ATOM 624 N N . LYS A 1 83 ? 5.474 35.062 13.640 1.00 53.16 83 LYS A N 1
ATOM 625 C CA . LYS A 1 83 ? 4.094 35.564 13.610 1.00 53.16 83 LYS A CA 1
ATOM 626 C C . LYS A 1 83 ? 3.991 36.726 12.609 1.00 53.16 83 LYS A C 1
ATOM 628 O O . LYS A 1 83 ? 4.464 37.821 12.908 1.00 53.16 83 LYS A O 1
ATOM 633 N N . ARG A 1 84 ? 3.355 36.532 11.448 1.00 53.84 84 ARG A N 1
ATOM 634 C CA . ARG A 1 84 ? 2.924 37.653 10.594 1.00 53.84 84 ARG A CA 1
ATOM 635 C C . ARG A 1 84 ? 1.474 38.000 10.906 1.00 53.84 84 ARG A C 1
ATOM 637 O O . ARG A 1 84 ? 0.574 37.177 10.779 1.00 53.84 84 ARG A O 1
ATOM 644 N N . LYS A 1 85 ? 1.322 39.236 11.383 1.00 46.75 85 LYS A N 1
ATOM 645 C CA . LYS A 1 85 ? 0.081 39.931 11.715 1.00 46.75 85 LYS A CA 1
ATOM 646 C C . LYS A 1 85 ? -0.935 39.843 10.576 1.00 46.75 85 LYS A C 1
ATOM 648 O O . LYS A 1 85 ? -0.599 40.039 9.412 1.00 46.75 85 LYS A O 1
ATOM 653 N N . SER A 1 86 ? -2.183 39.645 10.975 1.00 53.84 86 SER A N 1
ATOM 654 C CA . SER A 1 86 ? -3.386 39.945 10.211 1.00 53.84 86 SER A CA 1
ATOM 655 C C . SER A 1 86 ? -3.367 41.378 9.668 1.00 53.84 86 SER A C 1
ATOM 657 O O . SER A 1 86 ? -3.236 42.326 10.444 1.00 53.84 86 SER A O 1
ATOM 659 N N . ALA A 1 87 ? -3.599 41.532 8.367 1.00 53.84 87 ALA A N 1
ATOM 660 C CA . ALA A 1 87 ? -4.172 42.742 7.794 1.00 53.84 87 ALA A CA 1
ATOM 661 C C . ALA A 1 87 ? -5.263 42.330 6.799 1.00 53.84 87 ALA A C 1
ATOM 663 O O . ALA A 1 87 ? -5.092 41.426 5.988 1.00 53.84 87 ALA A O 1
ATOM 664 N N . SER A 1 88 ? -6.419 42.951 6.978 1.00 44.72 88 SER A N 1
ATOM 665 C CA . SER A 1 88 ? -7.712 42.653 6.373 1.00 44.72 88 SER A CA 1
ATOM 666 C C . SER A 1 88 ? -7.957 43.548 5.145 1.00 44.72 88 SER A C 1
ATOM 668 O O . SER A 1 88 ? -7.453 44.669 5.137 1.00 44.72 88 SER A O 1
ATOM 670 N N . LYS A 1 89 ? -8.851 43.099 4.236 1.00 45.47 89 LYS A N 1
ATOM 671 C CA . LYS A 1 89 ? -9.575 43.848 3.164 1.00 45.47 89 LYS A CA 1
ATOM 672 C C . LYS A 1 89 ? -8.767 44.063 1.868 1.00 45.47 89 LYS A C 1
ATOM 674 O O . LYS A 1 89 ? -7.631 44.492 1.943 1.00 45.47 89 LYS A O 1
ATOM 679 N N . LYS A 1 90 ? -9.260 43.838 0.640 1.00 46.47 90 LYS A N 1
ATOM 680 C CA . LYS A 1 90 ? -10.598 43.642 0.025 1.00 46.47 90 LYS A CA 1
ATOM 681 C C . LYS A 1 90 ? -10.398 42.921 -1.347 1.00 46.47 90 LYS A C 1
ATOM 683 O O . LYS A 1 90 ? -9.257 42.849 -1.797 1.00 46.47 90 LYS A O 1
ATOM 688 N N . PRO A 1 91 ? -11.455 42.417 -2.016 1.00 54.53 91 PRO A N 1
AT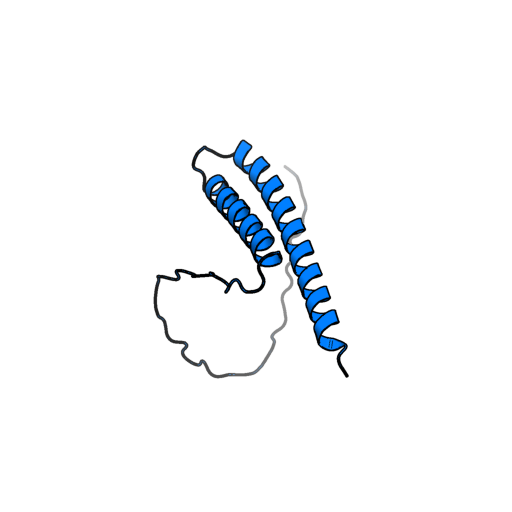OM 689 C CA . PRO A 1 91 ? -11.361 41.726 -3.306 1.00 54.53 91 PRO A CA 1
ATOM 690 C C . PRO A 1 91 ? -11.358 42.731 -4.472 1.00 54.53 91 PRO A C 1
ATOM 692 O O . PRO A 1 91 ? -12.070 43.734 -4.407 1.00 54.53 91 PRO A O 1
ATOM 695 N N . VAL A 1 92 ? -10.597 42.462 -5.538 1.00 45.62 92 VAL A N 1
ATOM 696 C CA . VAL A 1 92 ? -10.720 43.180 -6.817 1.00 45.62 92 VAL A CA 1
ATOM 697 C C . VAL A 1 92 ? -10.921 42.170 -7.943 1.00 45.62 92 VAL A C 1
ATOM 699 O O . VAL A 1 92 ? -10.230 41.161 -8.046 1.00 45.62 92 VAL A O 1
ATOM 702 N N . LEU A 1 93 ? -11.979 42.478 -8.678 1.00 42.59 93 LEU A N 1
ATOM 703 C CA . LEU A 1 93 ? -12.653 41.840 -9.797 1.00 42.59 93 LEU A CA 1
ATOM 704 C C . LEU A 1 93 ? -11.867 42.013 -11.112 1.00 42.59 93 LEU A C 1
ATOM 706 O O . LEU A 1 93 ? -11.156 43.004 -11.249 1.00 42.59 93 LEU A O 1
ATOM 710 N N . ALA A 1 94 ? -12.157 41.128 -12.076 1.00 45.75 94 ALA A N 1
ATOM 711 C 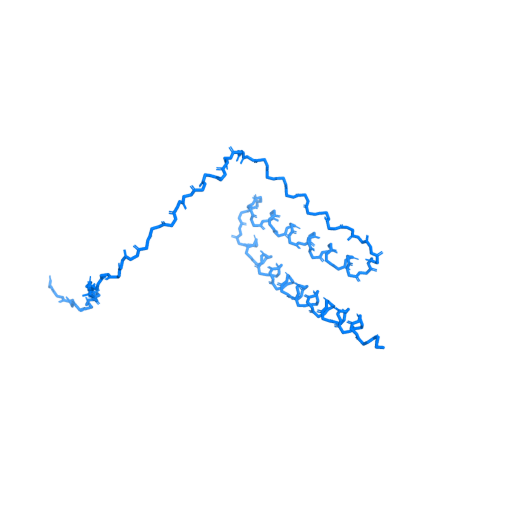CA . ALA A 1 94 ? -11.787 41.152 -13.503 1.00 45.75 94 ALA A CA 1
ATOM 712 C C . ALA A 1 94 ? -10.313 40.791 -13.791 1.00 45.75 94 ALA A C 1
ATOM 714 O O . ALA A 1 94 ? -9.408 41.244 -13.113 1.00 45.75 94 ALA A O 1
ATOM 715 N N . GLU A 1 95 ? -9.994 39.901 -14.727 1.00 45.50 95 GLU A N 1
ATOM 716 C CA . GLU A 1 95 ? -10.522 39.844 -16.088 1.00 45.50 95 GLU A CA 1
ATOM 717 C C . GLU A 1 95 ? -10.491 38.407 -16.628 1.00 45.50 95 GLU A C 1
ATOM 719 O O . GLU A 1 95 ? -9.532 37.661 -16.431 1.00 45.50 95 GLU A O 1
ATOM 724 N N . ALA A 1 96 ? -11.582 38.013 -17.279 1.00 51.75 96 ALA A N 1
ATOM 725 C CA . ALA A 1 96 ? -11.698 36.760 -18.000 1.00 51.75 96 ALA A CA 1
ATOM 726 C C . ALA A 1 96 ? -10.975 36.883 -19.346 1.00 51.75 96 ALA A C 1
ATOM 728 O O . ALA A 1 96 ? -11.320 37.752 -20.140 1.00 51.75 96 ALA A O 1
ATOM 729 N N . VAL A 1 97 ? -10.042 35.977 -19.633 1.00 57.94 97 VAL A N 1
ATOM 730 C CA . VAL A 1 97 ? -9.582 35.729 -21.004 1.00 57.94 97 VAL A CA 1
ATOM 731 C C . VAL A 1 97 ? -9.769 34.236 -21.279 1.00 57.94 97 VAL A C 1
ATOM 733 O O . VAL A 1 97 ? -9.025 33.424 -20.725 1.00 57.94 97 VAL A O 1
ATOM 736 N N . PRO A 1 98 ? -10.791 33.830 -22.053 1.00 61.56 98 PRO A N 1
ATOM 737 C CA . PRO A 1 98 ? -10.889 32.459 -22.535 1.00 61.56 98 PRO A CA 1
ATOM 738 C C . PRO A 1 98 ? -9.885 32.242 -23.682 1.00 61.56 98 PRO A C 1
ATOM 740 O O . PRO A 1 98 ? -9.742 33.128 -24.526 1.00 61.56 98 PRO A O 1
ATOM 743 N N . PRO A 1 99 ? -9.207 31.084 -23.771 1.00 55.06 99 PRO A N 1
ATOM 744 C CA . PRO A 1 99 ? -8.526 30.713 -25.002 1.00 55.06 99 PRO A CA 1
ATOM 745 C C . PRO A 1 99 ? -9.585 30.381 -26.062 1.00 55.06 99 PRO A C 1
ATOM 747 O O . PRO A 1 99 ? -10.372 29.451 -25.897 1.00 55.06 99 PRO A O 1
ATOM 750 N N . THR A 1 100 ? -9.636 31.172 -27.130 1.00 56.44 100 THR A N 1
ATOM 751 C CA . THR A 1 100 ? -10.391 30.855 -28.345 1.00 56.44 100 THR A CA 1
ATOM 752 C C . THR A 1 100 ? -9.606 29.869 -29.205 1.00 56.44 100 THR A C 1
ATOM 754 O O . THR A 1 100 ? -8.473 30.151 -29.592 1.00 56.44 100 THR A O 1
ATOM 757 N N . ASP A 1 101 ? -10.242 28.740 -29.511 1.00 48.94 101 ASP A N 1
ATOM 758 C CA . ASP A 1 101 ? -9.936 27.845 -30.630 1.00 48.94 101 ASP A CA 1
ATOM 759 C C . ASP A 1 101 ? -10.237 28.503 -31.999 1.00 48.94 101 ASP A C 1
ATOM 761 O O . ASP A 1 101 ? -10.953 29.506 -32.060 1.00 48.94 101 ASP A O 1
ATOM 765 N N . THR A 1 102 ? -9.792 27.840 -33.084 1.00 50.47 102 THR A N 1
ATOM 766 C CA . THR A 1 102 ? -9.949 28.112 -34.547 1.00 50.47 102 THR A CA 1
ATOM 767 C C . THR A 1 102 ? -8.825 28.978 -35.155 1.00 50.47 102 THR A C 1
ATOM 769 O O . THR A 1 102 ? -8.354 29.897 -34.503 1.00 50.47 102 THR A O 1
ATOM 772 N N . ASN A 1 103 ? -8.281 28.787 -36.367 1.00 52.41 103 ASN A N 1
ATOM 773 C CA . ASN A 1 103 ? -8.575 27.990 -37.574 1.00 52.41 103 ASN A CA 1
ATOM 774 C C . ASN A 1 103 ? -7.295 28.055 -38.471 1.00 52.41 103 ASN A C 1
ATOM 776 O O . ASN A 1 103 ? -6.640 29.090 -38.457 1.00 52.41 103 ASN A O 1
ATOM 780 N N . VAL A 1 104 ? -6.765 26.966 -39.046 1.00 49.41 104 VAL A N 1
ATOM 781 C CA . VAL A 1 104 ? -6.762 26.573 -40.490 1.00 49.41 104 VAL A CA 1
ATOM 782 C C . VAL A 1 104 ? -6.461 27.666 -41.548 1.00 49.41 104 VAL A C 1
ATOM 784 O O . VAL A 1 104 ? -7.117 28.704 -41.562 1.00 49.41 104 VAL A O 1
ATOM 787 N N . SER A 1 105 ? -5.579 27.284 -42.498 1.00 49.25 105 SER A N 1
ATOM 788 C CA . SER A 1 105 ? -5.193 27.891 -43.802 1.00 49.25 105 SER A CA 1
ATOM 789 C C . SER A 1 105 ? -4.197 29.059 -43.735 1.00 49.25 105 SER A C 1
ATOM 791 O O . SER A 1 105 ? -4.315 29.912 -42.868 1.00 49.25 105 SER A O 1
ATOM 793 N N . GLU A 1 106 ? -3.161 29.159 -44.572 1.00 43.50 106 GLU A N 1
ATOM 794 C CA . GLU A 1 106 ? -2.865 28.642 -45.925 1.00 43.50 106 GLU A CA 1
ATOM 795 C C . GLU A 1 106 ? -1.353 28.378 -46.073 1.00 43.50 106 GLU A C 1
ATOM 797 O O . GLU A 1 106 ? -0.566 29.116 -45.432 1.00 43.50 106 GLU A O 1
#

Organism: NCBI:txid549386

Foldseek 3Di:
DPVVVVVVLVVVVVVLVVVLVVLVVVLVVLVVVVVVDDPPDPSVVVSVVSVVVSVCSVVVNVDPDDDPPPPPPPPDDDDDDDDDDDDDDDDDDDDDDDDDDDDDDD

Secondary structure (DSSP, 8-state):
---HHHHHHHHHHHHHHHHHHHHHHHHHHHHHHHTTSPTT-HHHHHHHHHHHHHHHHHHHTTSTT----------S-------PPP--------------------

Sequence (106 aa):
MAKTDKDQLQKRSELIAKAVKRGEKLERTLTKLVAYSDPGSAAESFLKSVQEGLEAIRKGAKSKGAKPAIKRTSDESAKKPTKRKSASKKPVLAEAVPPTDTNVSE

pLDDT: mean 72.31, std 20.67, range [42.38, 97.81]

Radius of gyration: 24.83 Å; chains: 1; bounding box: 40×52×76 Å